Protein AF-A0A840MJY0-F1 (afdb_monomer_lite)

Structure (mmCIF, N/CA/C/O backbone):
data_AF-A0A840MJY0-F1
#
_entry.id   AF-A0A840MJY0-F1
#
loop_
_atom_site.group_PDB
_atom_site.id
_atom_site.type_symbol
_atom_site.label_atom_id
_atom_site.label_alt_id
_atom_site.label_comp_id
_atom_site.label_asym_id
_atom_site.label_entity_id
_atom_site.label_seq_id
_atom_site.pdbx_PDB_ins_code
_atom_site.Cartn_x
_atom_site.Cartn_y
_atom_site.Cartn_z
_atom_site.occupancy
_atom_site.B_iso_or_equiv
_atom_site.auth_seq_id
_atom_site.auth_comp_id
_atom_site.auth_asym_id
_atom_site.auth_atom_id
_atom_site.pdbx_PDB_model_num
ATOM 1 N N . MET A 1 1 ? -8.135 -17.058 -10.902 1.00 48.75 1 MET A N 1
ATOM 2 C CA . MET A 1 1 ? -7.755 -17.327 -9.499 1.00 48.75 1 MET A CA 1
ATOM 3 C C . MET A 1 1 ? -8.679 -16.486 -8.635 1.00 48.75 1 MET A C 1
ATOM 5 O O . MET A 1 1 ? -8.784 -15.297 -8.905 1.00 48.75 1 MET A O 1
ATOM 9 N N . SER A 1 2 ? -9.444 -17.096 -7.725 1.00 54.38 2 SER A N 1
ATOM 10 C CA . SER A 1 2 ? -10.362 -16.340 -6.864 1.00 54.38 2 SER A CA 1
ATOM 11 C C . SER A 1 2 ? -9.533 -15.513 -5.887 1.00 54.38 2 SER A C 1
ATOM 13 O O . SER A 1 2 ? -8.779 -16.065 -5.093 1.00 54.38 2 SER A O 1
ATOM 15 N N . ILE A 1 3 ? -9.625 -14.197 -6.022 1.00 61.25 3 ILE A N 1
ATOM 16 C CA . ILE A 1 3 ? -8.794 -13.208 -5.327 1.00 61.25 3 ILE A CA 1
ATOM 1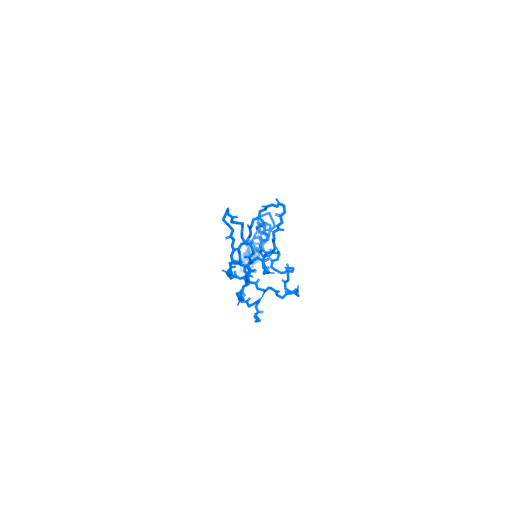7 C C . ILE A 1 3 ? -9.230 -13.014 -3.860 1.00 61.25 3 ILE A C 1
ATOM 19 O O . ILE A 1 3 ? -8.506 -12.451 -3.045 1.00 61.25 3 ILE A O 1
ATOM 23 N N . GLY A 1 4 ? -10.409 -13.528 -3.517 1.00 67.62 4 GLY A N 1
ATOM 24 C CA . GLY A 1 4 ? -10.999 -13.474 -2.191 1.00 67.62 4 GLY A CA 1
ATOM 25 C C . GLY A 1 4 ? -12.457 -13.918 -2.237 1.00 67.62 4 GLY A C 1
ATOM 26 O O . GLY A 1 4 ? -13.014 -14.155 -3.310 1.00 67.62 4 GLY A O 1
ATOM 27 N N . SER A 1 5 ? -13.089 -14.031 -1.072 1.00 77.38 5 SER A N 1
ATOM 28 C CA . SER A 1 5 ? -14.537 -14.252 -0.972 1.00 77.38 5 SER A CA 1
ATOM 29 C C . SER A 1 5 ? -15.175 -13.138 -0.152 1.00 77.38 5 SER A C 1
ATOM 31 O O . SER A 1 5 ? -14.586 -12.666 0.822 1.00 77.38 5 S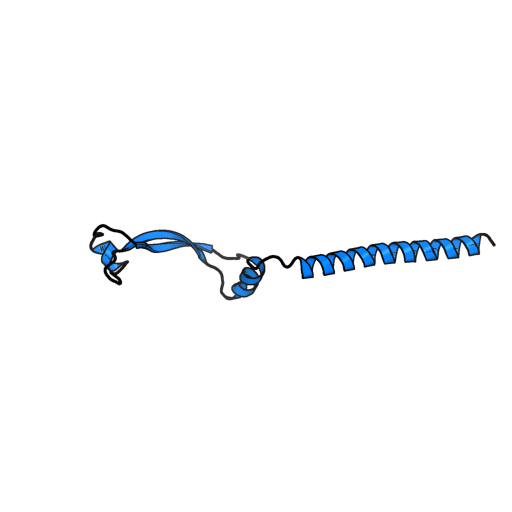ER A O 1
ATOM 33 N N . SER A 1 6 ? -16.369 -12.694 -0.549 1.00 80.75 6 SER A N 1
ATOM 34 C CA . SER A 1 6 ? -17.167 -11.805 0.291 1.00 80.75 6 SER A CA 1
ATOM 35 C C . SER A 1 6 ? -17.826 -12.640 1.380 1.00 80.75 6 SER A C 1
ATOM 37 O O . SER A 1 6 ? -18.592 -13.554 1.066 1.00 80.75 6 SER A O 1
ATOM 39 N N . GLN A 1 7 ? -17.559 -12.318 2.640 1.00 85.56 7 GLN A N 1
ATOM 40 C CA . GLN A 1 7 ? -18.217 -12.954 3.773 1.00 85.56 7 GLN A CA 1
ATOM 41 C C . GLN A 1 7 ? -18.963 -11.922 4.607 1.00 85.56 7 GLN A C 1
ATOM 43 O O . 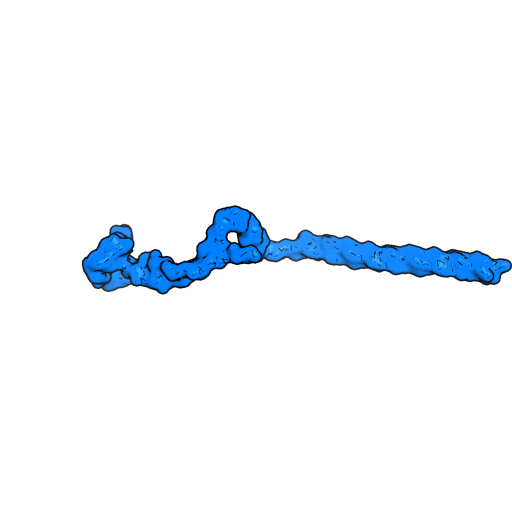GLN A 1 7 ? -18.612 -10.741 4.662 1.00 85.56 7 GLN A O 1
ATOM 48 N N . GLN A 1 8 ? -20.040 -12.379 5.233 1.00 88.06 8 GLN A N 1
ATOM 49 C CA . GLN A 1 8 ? -20.805 -11.574 6.166 1.00 88.06 8 GLN A CA 1
ATOM 50 C C . GLN A 1 8 ? -20.150 -11.715 7.537 1.00 88.06 8 GLN A C 1
ATOM 52 O O . GLN A 1 8 ? -20.092 -12.809 8.094 1.00 88.06 8 GLN A O 1
ATOM 57 N N . VAL A 1 9 ? -19.622 -10.613 8.057 1.00 90.19 9 VAL A N 1
ATOM 58 C CA . VAL A 1 9 ? -18.915 -10.576 9.337 1.00 90.19 9 VAL A CA 1
ATOM 59 C C . VAL A 1 9 ? -19.706 -9.692 10.288 1.00 90.19 9 VAL A C 1
ATOM 61 O O . VAL A 1 9 ? -20.271 -8.676 9.883 1.00 90.19 9 VAL A O 1
ATOM 64 N N . LEU A 1 10 ? -19.788 -10.076 11.559 1.00 90.81 10 LEU A N 1
ATOM 65 C CA . LEU A 1 10 ? -20.411 -9.234 12.573 1.00 90.81 10 LEU A CA 1
ATOM 66 C C . LEU A 1 10 ? -19.362 -8.287 13.151 1.00 90.81 10 LEU A C 1
ATOM 68 O O . LEU A 1 10 ? -18.311 -8.723 13.615 1.00 90.81 10 LEU A O 1
ATOM 72 N N . VAL A 1 11 ? -19.669 -6.993 13.134 1.00 91.62 11 VAL A N 1
ATOM 73 C CA . VAL A 1 11 ? -18.807 -5.936 13.666 1.00 91.62 11 VAL A CA 1
ATOM 74 C C . VAL A 1 11 ? -19.533 -5.243 14.812 1.00 91.62 11 VAL A C 1
ATOM 76 O O . VAL A 1 11 ? -20.736 -4.989 14.736 1.00 91.62 11 VAL A O 1
ATOM 79 N N . CYS A 1 12 ? -18.816 -4.944 15.891 1.00 92.56 12 CYS A N 1
ATOM 80 C CA . CYS A 1 12 ? -19.373 -4.249 17.046 1.00 92.56 12 CYS A CA 1
ATOM 81 C C . CYS A 1 12 ? -19.359 -2.735 16.805 1.00 92.56 12 CYS A C 1
ATOM 83 O O . CYS A 1 12 ? -18.293 -2.134 16.694 1.00 92.56 12 CYS A O 1
ATOM 85 N N . VAL A 1 13 ? -20.539 -2.115 16.742 1.00 91.50 13 VAL A N 1
ATOM 86 C CA . VAL A 1 13 ? -20.691 -0.663 16.538 1.00 91.50 13 VAL A CA 1
ATOM 87 C C . VAL A 1 13 ? -21.186 0.022 17.814 1.00 91.50 13 VAL A C 1
ATOM 89 O O . VAL A 1 13 ? -22.019 -0.562 18.516 1.00 91.50 13 VAL A O 1
ATOM 92 N N . PRO A 1 14 ? -20.695 1.232 18.142 1.00 91.06 14 PRO A N 1
ATOM 93 C CA . PRO A 1 14 ? -21.055 1.917 19.379 1.00 91.06 14 PRO A CA 1
ATOM 94 C C . PRO A 1 14 ? -22.526 2.340 19.371 1.00 91.06 14 PRO A C 1
ATOM 96 O O . PRO A 1 14 ? -23.057 2.797 18.357 1.00 91.06 14 PRO A O 1
ATOM 99 N N . VAL A 1 15 ? -23.189 2.196 20.517 1.00 89.69 15 VAL A N 1
ATOM 100 C CA . VAL A 1 15 ? -24.585 2.588 20.730 1.00 89.69 15 VAL A CA 1
ATOM 101 C C . VAL A 1 15 ? -24.759 3.296 22.066 1.00 89.69 15 VAL A C 1
ATOM 103 O O . VAL A 1 15 ? -24.133 2.957 23.066 1.00 89.69 15 VAL A O 1
ATOM 106 N N . SER A 1 16 ? -25.643 4.291 22.081 1.00 86.19 16 SER A N 1
ATOM 107 C CA . SER A 1 16 ? -25.938 5.094 23.273 1.00 86.19 16 SER A CA 1
ATOM 108 C C . SER A 1 16 ? -26.963 4.437 24.203 1.00 86.19 16 SER A C 1
ATOM 110 O O . SER A 1 16 ? -27.083 4.830 25.360 1.00 86.19 16 SER A O 1
ATOM 112 N N . THR A 1 17 ? -27.715 3.452 23.709 1.00 84.25 17 THR A N 1
ATOM 113 C CA . THR A 1 17 ? -28.747 2.732 24.462 1.00 84.25 17 THR A CA 1
ATOM 114 C C . THR A 1 17 ? -28.251 1.358 24.889 1.00 84.25 17 THR A C 1
ATOM 116 O O . THR A 1 17 ? -27.415 0.757 24.218 1.00 84.25 17 THR A O 1
ATOM 119 N N . THR A 1 18 ? -28.773 0.849 26.005 1.00 83.38 18 THR A N 1
ATOM 120 C CA . THR A 1 18 ? -28.481 -0.497 26.506 1.00 83.38 18 THR A CA 1
ATOM 121 C C . THR A 1 18 ? -28.991 -1.561 25.522 1.00 83.38 18 THR A C 1
ATOM 123 O O . THR A 1 18 ? -30.203 -1.680 25.330 1.00 83.38 18 THR A O 1
ATOM 126 N N . PRO A 1 19 ? -28.101 -2.350 24.890 1.00 84.38 19 PRO A N 1
ATOM 127 C CA . PRO A 1 19 ? -28.498 -3.419 23.985 1.00 84.38 19 PRO A CA 1
ATOM 128 C C . PRO A 1 19 ? -28.964 -4.648 24.776 1.00 84.38 19 PRO A C 1
ATOM 130 O O . PRO A 1 19 ? -28.727 -4.753 25.983 1.00 84.38 19 PRO A O 1
ATOM 133 N N . SER A 1 20 ? -29.634 -5.583 24.099 1.00 85.00 20 SER A N 1
ATOM 134 C CA . SER A 1 20 ? -30.150 -6.813 24.721 1.00 85.00 20 SER A CA 1
ATOM 135 C C . SER A 1 20 ? -29.030 -7.681 25.317 1.00 85.00 20 SER A C 1
ATOM 137 O O . SER A 1 20 ? -27.886 -7.623 24.867 1.00 85.00 20 SER A O 1
ATOM 139 N N . GLY A 1 21 ? -29.346 -8.522 26.311 1.00 82.50 21 GLY A N 1
ATOM 140 C CA . GLY A 1 21 ? -28.344 -9.357 26.999 1.00 82.50 21 GLY A CA 1
ATOM 141 C C . GLY A 1 21 ? -27.529 -10.257 26.057 1.00 82.50 21 GLY A C 1
ATOM 142 O O . GLY A 1 21 ? -26.324 -10.404 26.233 1.00 82.50 21 GLY A O 1
ATOM 143 N N . VAL A 1 22 ? -28.156 -10.761 24.988 1.00 85.00 22 VAL A N 1
ATOM 144 C CA . VAL A 1 22 ? -27.485 -11.551 23.939 1.00 85.00 22 VAL A CA 1
ATOM 145 C C . VAL A 1 22 ? -26.502 -10.696 23.128 1.00 85.00 22 VAL A C 1
ATOM 147 O O . VAL A 1 22 ? -25.393 -11.128 22.830 1.00 85.00 22 VAL A O 1
ATOM 150 N N . GLN A 1 23 ? -26.872 -9.454 22.802 1.00 83.88 23 GLN A N 1
ATOM 151 C CA . GLN A 1 23 ? -25.996 -8.528 22.077 1.00 83.88 23 GLN A CA 1
ATOM 152 C C . GLN A 1 23 ? -24.789 -8.108 22.923 1.00 83.88 23 GLN A C 1
ATOM 154 O O . GLN A 1 23 ? -23.700 -7.968 22.373 1.00 83.88 23 GLN A O 1
ATOM 159 N N . GLN A 1 24 ? -24.960 -7.974 24.243 1.00 84.75 24 GLN A N 1
ATOM 160 C CA . GLN A 1 24 ? -23.864 -7.687 25.177 1.00 84.75 24 GLN A CA 1
ATOM 161 C C . GLN A 1 24 ? -22.900 -8.869 25.359 1.00 84.75 24 GLN A C 1
ATOM 163 O O . GLN A 1 24 ? -21.729 -8.656 25.660 1.00 84.75 24 GLN A O 1
ATOM 168 N N . GLN A 1 25 ? -23.366 -10.107 25.163 1.00 85.00 25 GLN A N 1
ATOM 169 C CA . GLN A 1 25 ? -22.509 -11.298 25.160 1.00 85.00 25 GLN A CA 1
ATOM 170 C C . GLN A 1 25 ? -21.635 -11.385 23.902 1.00 85.00 25 GLN A C 1
ATOM 172 O O . GLN A 1 25 ? -20.489 -11.815 23.987 1.00 85.00 25 GLN A O 1
ATOM 177 N N . ILE A 1 26 ? -22.167 -10.971 22.747 1.00 88.69 26 ILE A N 1
ATOM 178 C CA . ILE A 1 26 ? -21.430 -10.943 21.472 1.00 88.69 26 ILE A CA 1
ATOM 179 C C . ILE A 1 26 ? -20.460 -9.753 21.434 1.00 88.69 26 ILE A C 1
ATOM 181 O O . ILE A 1 26 ? -19.305 -9.906 21.046 1.00 88.69 26 ILE A O 1
ATOM 185 N N . CYS A 1 27 ? -20.930 -8.570 21.838 1.00 89.31 27 CYS A N 1
ATOM 186 C CA . CYS A 1 27 ? -20.158 -7.334 21.873 1.00 89.31 27 CYS A CA 1
ATOM 187 C C . CYS A 1 27 ? -20.088 -6.807 23.317 1.00 89.31 27 CYS A C 1
ATOM 189 O O . CYS A 1 27 ? -21.033 -6.153 23.774 1.00 89.31 27 CYS A O 1
ATOM 191 N N . PRO A 1 28 ? -18.992 -7.074 24.051 1.00 88.69 28 PRO A N 1
ATOM 192 C CA . PRO A 1 28 ? -18.873 -6.672 25.445 1.00 88.69 28 PRO A CA 1
ATOM 193 C C . PRO A 1 28 ? -18.769 -5.152 25.597 1.00 88.69 28 PRO A C 1
ATOM 195 O O . PRO A 1 28 ? -18.361 -4.421 24.692 1.00 88.69 28 PRO A O 1
ATOM 198 N N . ARG A 1 29 ? -19.116 -4.664 26.789 1.00 86.56 29 ARG A N 1
ATOM 199 C CA . ARG A 1 29 ? -18.968 -3.252 27.153 1.00 86.56 29 ARG A CA 1
ATOM 200 C C . ARG A 1 29 ? -17.486 -2.924 27.349 1.00 86.56 29 ARG A C 1
ATOM 202 O O . ARG A 1 29 ? -16.831 -3.524 28.196 1.00 86.56 29 ARG A O 1
ATOM 209 N N . ILE A 1 30 ? -16.980 -1.929 26.624 1.00 85.62 30 ILE A N 1
ATOM 210 C CA . ILE A 1 30 ? -15.582 -1.475 26.712 1.00 85.62 30 ILE A CA 1
ATOM 211 C C . ILE A 1 30 ? -15.574 0.023 27.013 1.00 85.62 30 ILE A C 1
ATOM 213 O O . ILE A 1 30 ? -16.271 0.793 26.354 1.00 85.62 30 ILE A O 1
ATOM 217 N N . GLY A 1 31 ? -14.816 0.446 28.030 1.00 83.56 31 GLY A N 1
ATOM 218 C CA . GLY A 1 31 ? -14.640 1.872 28.350 1.00 83.56 31 GLY A CA 1
ATOM 219 C C . GLY A 1 31 ? -15.938 2.614 28.693 1.00 83.56 31 GLY A C 1
ATOM 220 O O . GLY A 1 31 ? -16.041 3.818 28.500 1.00 83.56 31 GLY A O 1
ATOM 221 N N . GLY A 1 32 ? -16.961 1.894 29.154 1.00 83.94 32 GLY A N 1
ATOM 222 C CA . GLY A 1 32 ? -18.253 2.469 29.505 1.00 83.94 32 GLY A CA 1
ATOM 223 C C . GLY A 1 32 ? -19.265 2.585 28.356 1.00 83.94 32 GLY A C 1
ATOM 224 O O . GLY A 1 32 ? -20.439 2.839 28.632 1.00 83.94 32 GLY A O 1
ATOM 225 N N . GLN A 1 33 ? -18.841 2.340 27.113 1.00 87.94 33 GLN A N 1
ATOM 226 C CA . GLN A 1 33 ? -19.666 2.396 25.905 1.00 87.94 33 GLN A CA 1
ATOM 227 C C . GLN A 1 33 ? -20.326 1.045 25.618 1.00 87.94 33 GLN A C 1
ATOM 229 O O . GLN A 1 33 ? -19.707 -0.009 25.797 1.00 87.94 33 GLN A O 1
ATOM 234 N N . TYR A 1 34 ? -21.584 1.078 25.176 1.00 89.75 34 TYR A N 1
ATOM 235 C CA . TYR A 1 34 ? -22.286 -0.110 24.706 1.00 89.75 34 TYR A CA 1
ATOM 236 C C . TYR A 1 34 ? -22.030 -0.323 23.220 1.00 89.75 34 TYR A C 1
ATOM 238 O O . TYR A 1 34 ? -21.867 0.634 22.465 1.00 89.75 34 TYR A O 1
ATOM 246 N N . TYR A 1 35 ? -22.041 -1.583 22.799 1.00 91.31 35 TYR A N 1
ATOM 247 C CA . TYR A 1 35 ? -21.878 -1.959 21.405 1.00 91.31 35 TYR A CA 1
ATOM 248 C C . TYR A 1 35 ? -22.994 -2.915 21.002 1.00 91.31 35 TYR A C 1
ATOM 250 O O . TYR A 1 35 ? -23.400 -3.767 21.793 1.00 91.31 35 TYR A O 1
ATOM 258 N N . LYS A 1 36 ? -23.488 -2.784 19.770 1.00 91.06 36 LYS A N 1
ATOM 259 C CA . LYS A 1 36 ? -24.384 -3.776 19.169 1.00 91.06 36 LYS A CA 1
ATOM 260 C C . LYS A 1 36 ? -23.664 -4.501 18.032 1.00 91.06 36 LYS A C 1
ATOM 262 O O . LYS A 1 36 ? -22.901 -3.862 17.303 1.00 91.06 36 LYS A O 1
ATOM 267 N N . PRO A 1 37 ? -23.920 -5.802 17.841 1.00 90.81 37 PRO A N 1
ATOM 268 C CA . PRO A 1 37 ? -23.452 -6.500 16.660 1.00 90.81 37 PRO A CA 1
ATOM 269 C C . PRO A 1 37 ? -24.217 -5.993 15.433 1.00 90.81 37 PRO A C 1
ATOM 271 O O . PRO A 1 37 ? -25.450 -5.958 15.423 1.00 90.81 37 PRO A O 1
ATOM 274 N N . GLN A 1 38 ? -23.484 -5.602 14.398 1.00 89.38 38 GLN A N 1
ATOM 275 C CA . GLN A 1 38 ? -24.028 -5.218 13.103 1.00 89.38 38 GLN A CA 1
ATOM 276 C C . GLN A 1 38 ? -23.399 -6.096 12.013 1.00 89.38 38 GLN A C 1
ATOM 278 O O . GLN A 1 38 ? -22.172 -6.187 11.946 1.00 89.38 38 GLN A O 1
ATOM 283 N N . PRO A 1 39 ? -24.207 -6.763 11.169 1.00 88.94 39 PRO A N 1
ATOM 284 C CA . PRO A 1 39 ? -23.681 -7.507 10.036 1.00 88.94 39 PRO A CA 1
ATOM 285 C C . PRO A 1 39 ? -23.132 -6.532 8.990 1.00 88.94 39 PRO A C 1
ATOM 287 O O . PRO A 1 39 ? -23.844 -5.643 8.523 1.00 88.94 39 PRO A O 1
ATOM 290 N N . THR A 1 40 ? -21.877 -6.735 8.607 1.00 88.75 40 THR A N 1
ATOM 291 C CA . THR A 1 40 ? -21.173 -5.967 7.580 1.00 88.75 40 THR A CA 1
ATOM 292 C C . THR A 1 40 ? -20.542 -6.936 6.590 1.00 88.75 40 THR A C 1
ATOM 294 O O . THR A 1 40 ? -20.048 -8.001 6.959 1.00 88.75 40 THR A O 1
ATOM 297 N N . GLN A 1 41 ? -20.571 -6.587 5.309 1.00 87.88 41 GLN A N 1
ATOM 298 C CA . GLN A 1 41 ? -19.895 -7.371 4.286 1.00 87.88 41 GLN A CA 1
ATOM 299 C C . GLN A 1 41 ? -18.406 -7.020 4.289 1.00 87.88 41 GLN A C 1
ATOM 301 O O . GLN A 1 41 ? -18.046 -5.856 4.127 1.00 87.88 41 GLN A O 1
ATOM 306 N N . ALA A 1 42 ? -17.552 -8.022 4.481 1.00 84.06 42 ALA A N 1
ATOM 307 C CA . ALA A 1 42 ? -16.108 -7.869 4.405 1.00 84.06 42 ALA A CA 1
ATOM 308 C C . ALA A 1 42 ? -15.544 -8.751 3.290 1.00 84.06 42 ALA A C 1
ATOM 310 O O . ALA A 1 42 ? -16.049 -9.843 3.010 1.00 84.06 42 ALA A O 1
ATOM 311 N N . TYR A 1 43 ? -14.482 -8.268 2.657 1.00 83.38 43 TYR A N 1
ATOM 312 C CA . TYR A 1 43 ? -13.702 -9.057 1.716 1.00 83.38 43 TYR A CA 1
ATOM 313 C C . TYR A 1 43 ? -12.623 -9.794 2.497 1.00 83.38 43 TYR A C 1
ATOM 315 O O . TYR A 1 43 ? -11.824 -9.171 3.192 1.00 83.38 43 TYR A O 1
ATOM 323 N N . LEU A 1 44 ? -12.611 -11.121 2.396 1.00 80.06 44 LEU A N 1
ATOM 324 C CA . LEU A 1 44 ? -11.515 -11.924 2.916 1.00 80.06 44 LEU A CA 1
ATOM 325 C C . LEU A 1 44 ? -10.487 -12.115 1.815 1.00 80.06 44 LEU A C 1
ATOM 327 O O . LEU A 1 44 ? -10.775 -12.745 0.793 1.00 80.06 44 LEU A O 1
ATOM 331 N N . LEU A 1 45 ? -9.305 -11.558 2.045 1.00 78.88 45 LEU A N 1
ATOM 332 C CA . LEU A 1 45 ? -8.153 -11.712 1.175 1.00 78.88 45 LEU A CA 1
ATOM 333 C C . LEU A 1 45 ? -7.352 -12.939 1.615 1.00 78.88 45 LEU A C 1
ATOM 335 O O . LEU A 1 45 ? -7.205 -13.198 2.810 1.00 78.88 45 LEU A O 1
ATOM 339 N N . ASN A 1 46 ? -6.819 -13.687 0.649 1.00 78.75 46 ASN A N 1
ATOM 340 C CA . ASN A 1 46 ? -5.840 -14.726 0.953 1.00 78.75 46 ASN A CA 1
ATOM 341 C C . ASN A 1 46 ? -4.520 -14.042 1.386 1.00 78.75 46 ASN A C 1
ATOM 343 O O . ASN A 1 46 ? -4.065 -13.160 0.645 1.00 78.75 46 ASN A O 1
ATOM 347 N N . PRO A 1 47 ? -3.891 -14.414 2.522 1.00 73.25 47 PRO A N 1
ATOM 348 C CA . PRO A 1 47 ? -2.588 -13.878 2.931 1.00 73.25 47 PRO A CA 1
ATOM 349 C C . PRO A 1 47 ? -1.526 -13.928 1.823 1.00 73.25 47 PRO A C 1
ATOM 351 O O . PRO A 1 47 ? -0.777 -12.969 1.665 1.00 73.25 47 PRO A O 1
ATOM 354 N N . ASP A 1 48 ? -1.528 -14.965 0.979 1.00 77.38 48 ASP A N 1
ATOM 355 C CA . ASP A 1 48 ? -0.568 -15.099 -0.133 1.00 77.38 48 ASP A CA 1
ATOM 356 C C . ASP A 1 48 ? -0.684 -13.972 -1.173 1.00 77.38 48 ASP A C 1
ATOM 358 O O . ASP A 1 48 ? 0.256 -13.677 -1.906 1.00 77.38 48 ASP A O 1
ATOM 362 N N . SER A 1 49 ? -1.853 -13.332 -1.246 1.00 70.12 49 SER A N 1
ATOM 363 C CA . SER A 1 49 ? -2.141 -12.256 -2.193 1.00 70.12 49 SER A CA 1
ATOM 364 C C . SER A 1 49 ? -1.990 -10.854 -1.598 1.00 70.12 49 SER A C 1
ATOM 366 O O . SER A 1 49 ? -2.062 -9.884 -2.351 1.00 70.12 49 SER A O 1
ATOM 368 N N . GLN A 1 50 ? -1.744 -10.719 -0.284 1.00 70.06 50 GLN A N 1
ATOM 369 C CA . GLN A 1 50 ? -1.697 -9.415 0.398 1.00 70.06 50 GLN A CA 1
ATOM 370 C C . GLN A 1 50 ? -0.740 -8.428 -0.269 1.00 70.06 50 GLN A C 1
ATOM 372 O O . GLN A 1 50 ? -1.143 -7.307 -0.552 1.00 70.06 50 GLN A O 1
ATOM 377 N N . GLN A 1 51 ? 0.481 -8.854 -0.609 1.00 73.44 51 GLN A N 1
ATOM 378 C CA . GLN A 1 51 ? 1.460 -7.971 -1.257 1.00 73.44 51 GLN A CA 1
ATOM 379 C C . GLN A 1 51 ? 0.955 -7.395 -2.585 1.00 73.44 51 GLN A C 1
ATOM 381 O O . GLN A 1 51 ? 1.235 -6.245 -2.912 1.00 73.44 51 GLN A O 1
ATOM 386 N N . GLN A 1 52 ? 0.197 -8.180 -3.350 1.00 73.62 52 GLN A N 1
ATOM 387 C CA . GLN A 1 52 ? -0.334 -7.757 -4.640 1.00 73.62 52 GLN A CA 1
ATOM 388 C C . GLN A 1 52 ? -1.504 -6.776 -4.472 1.00 73.62 52 GLN A C 1
ATOM 390 O O . GLN A 1 52 ? -1.649 -5.852 -5.270 1.00 73.62 52 GLN A O 1
ATOM 395 N N . PHE A 1 53 ? -2.300 -6.936 -3.411 1.00 73.19 53 PHE A N 1
ATOM 396 C CA . PHE A 1 53 ? -3.354 -5.991 -3.041 1.00 73.19 53 PHE A CA 1
ATOM 397 C C . PHE A 1 53 ? -2.810 -4.691 -2.471 1.00 73.19 53 PHE A C 1
ATOM 399 O O . PHE A 1 53 ? -3.259 -3.630 -2.887 1.00 73.19 53 PHE A O 1
ATOM 406 N N . ASP A 1 54 ? -1.823 -4.757 -1.583 1.00 75.88 54 ASP A N 1
ATOM 407 C CA . ASP A 1 54 ? -1.189 -3.567 -1.018 1.00 75.88 54 ASP A CA 1
ATOM 408 C C . ASP A 1 54 ? -0.490 -2.754 -2.116 1.00 75.88 54 ASP A C 1
ATOM 410 O O . ASP A 1 54 ? -0.600 -1.529 -2.149 1.00 75.88 54 ASP A O 1
ATOM 414 N N . ALA A 1 55 ? 0.137 -3.429 -3.086 1.00 72.56 55 ALA A N 1
ATOM 415 C CA . ALA A 1 55 ? 0.690 -2.779 -4.271 1.00 72.56 55 ALA A CA 1
ATOM 416 C C . ALA A 1 55 ? -0.389 -2.160 -5.182 1.00 72.56 55 ALA A C 1
ATOM 418 O O . ALA A 1 55 ? -0.156 -1.107 -5.767 1.00 72.56 55 ALA A O 1
ATOM 419 N N . ALA A 1 56 ? -1.567 -2.784 -5.304 1.00 72.56 56 ALA A N 1
ATOM 420 C CA . ALA A 1 56 ? -2.670 -2.277 -6.128 1.00 72.56 56 ALA A CA 1
ATOM 421 C C . ALA A 1 56 ? -3.478 -1.150 -5.458 1.00 72.56 56 ALA A C 1
ATOM 423 O O . ALA A 1 56 ? -4.031 -0.301 -6.153 1.00 72.56 56 ALA A O 1
ATOM 424 N N . MET A 1 57 ? -3.570 -1.147 -4.125 1.00 76.69 57 MET A N 1
ATOM 425 C CA . MET A 1 57 ? -4.233 -0.096 -3.343 1.00 76.69 57 MET A CA 1
ATOM 426 C C . MET A 1 57 ? -3.298 1.066 -2.992 1.00 76.69 57 MET A C 1
ATOM 428 O O . MET A 1 57 ? -3.762 2.104 -2.515 1.00 76.69 57 MET A O 1
ATOM 432 N N . GLY A 1 58 ? -1.993 0.903 -3.216 1.00 78.94 58 GLY A N 1
ATOM 433 C CA . GLY A 1 58 ? -1.020 1.974 -3.086 1.00 78.94 58 GLY A CA 1
ATOM 434 C C . GLY A 1 58 ? -1.308 3.141 -4.044 1.00 78.94 5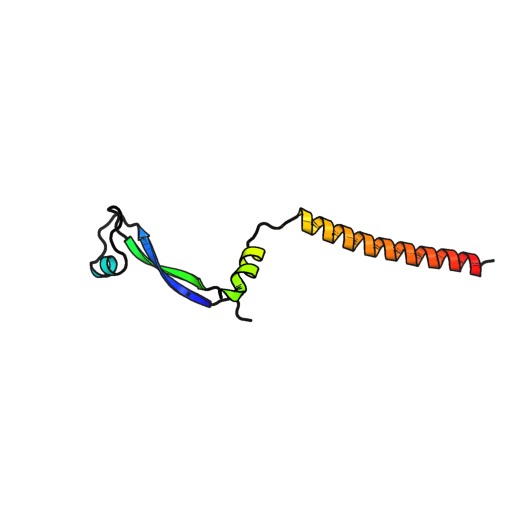8 GLY A C 1
ATOM 435 O O . GLY A 1 58 ? -1.930 2.959 -5.095 1.00 78.94 58 GLY A O 1
ATOM 436 N N . PRO A 1 59 ? -0.870 4.365 -3.704 1.00 80.19 59 PRO A N 1
ATOM 437 C CA . PRO A 1 59 ? -0.979 5.501 -4.609 1.00 80.19 59 PRO A CA 1
ATOM 438 C C . PRO A 1 59 ? -0.221 5.215 -5.910 1.00 80.19 59 PRO A C 1
ATOM 440 O O . PRO A 1 59 ? 0.912 4.737 -5.889 1.00 80.19 59 PRO A O 1
ATOM 443 N N . PHE A 1 60 ? -0.847 5.521 -7.048 1.00 80.69 60 PHE A N 1
ATOM 444 C CA . PHE A 1 60 ? -0.234 5.302 -8.355 1.00 80.69 60 PHE A CA 1
ATOM 445 C C . PHE A 1 60 ? 1.026 6.169 -8.515 1.00 80.69 60 PHE A C 1
ATOM 447 O O . PHE A 1 60 ? 0.959 7.397 -8.419 1.00 80.69 60 PHE A O 1
ATOM 454 N N . ASP A 1 61 ? 2.171 5.535 -8.775 1.00 84.69 61 ASP A N 1
ATOM 455 C CA . ASP A 1 61 ? 3.447 6.227 -8.970 1.00 84.69 61 ASP A CA 1
ATOM 456 C C . ASP A 1 61 ? 3.548 6.791 -10.395 1.00 84.69 61 ASP A C 1
ATOM 458 O O . ASP A 1 61 ? 4.0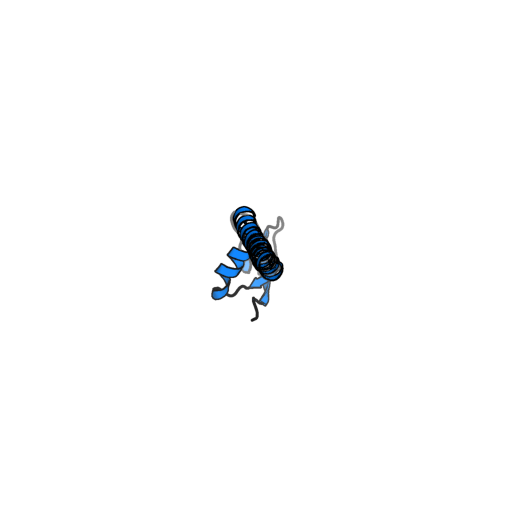09 6.141 -11.339 1.00 84.69 61 ASP A O 1
ATOM 462 N N . TYR A 1 62 ? 3.112 8.042 -10.550 1.00 86.62 62 TYR A N 1
ATOM 463 C CA . TYR A 1 62 ? 3.218 8.784 -11.807 1.00 86.62 62 TYR A CA 1
ATOM 464 C C . TYR A 1 62 ? 4.671 9.008 -12.253 1.00 86.62 62 TYR A C 1
ATOM 466 O O . TYR A 1 62 ? 4.930 9.116 -13.455 1.00 86.62 62 TYR A O 1
ATOM 474 N N . GLY A 1 63 ? 5.625 9.063 -11.319 1.00 91.62 63 GLY A N 1
ATOM 475 C CA . GLY A 1 63 ? 7.044 9.220 -11.630 1.00 91.62 63 GLY A CA 1
ATOM 476 C C . GLY A 1 63 ? 7.580 7.986 -12.348 1.00 91.62 63 GLY A C 1
ATOM 477 O O . GLY A 1 63 ? 8.099 8.085 -13.460 1.00 91.62 63 GLY A O 1
ATOM 478 N N . TYR A 1 64 ? 7.360 6.810 -11.767 1.00 88.12 64 TYR A N 1
ATOM 479 C CA . TYR A 1 64 ? 7.738 5.542 -12.386 1.00 88.12 64 TYR A CA 1
ATOM 480 C C . TYR A 1 64 ? 6.978 5.280 -13.696 1.00 88.12 64 TYR A C 1
ATOM 482 O O . TYR A 1 64 ? 7.583 4.930 -14.713 1.00 88.12 64 TYR A O 1
ATOM 490 N N . ALA A 1 65 ? 5.661 5.517 -13.710 1.00 89.94 65 ALA A N 1
ATOM 491 C CA . ALA A 1 65 ? 4.836 5.308 -14.897 1.00 89.94 65 ALA A CA 1
ATOM 492 C C . ALA A 1 65 ? 5.263 6.201 -16.074 1.00 89.94 65 ALA A C 1
ATOM 494 O O . ALA A 1 65 ? 5.365 5.720 -17.204 1.00 89.94 65 ALA A O 1
ATOM 495 N N . SER A 1 66 ? 5.558 7.482 -15.824 1.00 91.62 66 SER A N 1
ATOM 496 C CA . SER A 1 66 ? 6.007 8.408 -16.872 1.00 91.62 66 SER A CA 1
ATOM 497 C C . SER A 1 66 ? 7.371 8.027 -17.450 1.00 91.62 66 SER A C 1
ATOM 499 O O . SER A 1 66 ? 7.557 8.120 -18.663 1.00 91.62 66 SER A O 1
ATOM 501 N N . ALA A 1 67 ? 8.294 7.527 -16.624 1.00 94.06 67 ALA A N 1
ATOM 502 C CA . ALA A 1 67 ? 9.600 7.061 -17.080 1.00 94.06 67 ALA A CA 1
ATOM 503 C C . ALA A 1 67 ? 9.478 5.856 -18.025 1.00 94.06 67 ALA A C 1
ATOM 505 O O . ALA A 1 67 ? 10.078 5.855 -19.103 1.00 94.06 67 ALA A O 1
ATOM 506 N N . ILE A 1 68 ? 8.655 4.861 -17.667 1.00 95.56 68 ILE A N 1
ATOM 507 C CA . ILE A 1 68 ? 8.381 3.709 -18.541 1.00 95.56 68 ILE A CA 1
ATOM 508 C C . ILE A 1 68 ? 7.755 4.168 -19.854 1.00 95.56 68 ILE A C 1
ATOM 510 O O . ILE A 1 68 ? 8.167 3.723 -20.927 1.00 95.56 68 ILE A O 1
ATOM 514 N N . TRP A 1 69 ? 6.769 5.060 -19.777 1.00 95.69 69 TRP A N 1
ATOM 515 C CA . TRP A 1 69 ? 6.054 5.532 -20.954 1.00 95.69 69 TRP A CA 1
ATOM 516 C C . TRP A 1 69 ? 6.981 6.293 -21.909 1.00 95.69 69 TRP A C 1
ATOM 518 O O . TRP A 1 69 ? 6.990 6.031 -23.112 1.00 95.69 69 TRP A O 1
ATOM 528 N N . ALA A 1 70 ? 7.822 7.178 -21.370 1.00 95.69 70 ALA A N 1
ATOM 529 C CA . ALA A 1 70 ? 8.810 7.922 -22.142 1.00 95.69 70 ALA A CA 1
ATOM 530 C C . ALA A 1 70 ? 9.846 6.998 -22.800 1.00 95.69 70 ALA A C 1
ATOM 532 O O . ALA A 1 70 ? 10.160 7.171 -23.980 1.00 95.69 70 ALA A O 1
ATOM 533 N N . LEU A 1 71 ? 10.341 5.989 -22.075 1.00 96.19 71 LEU A N 1
ATOM 534 C CA . LEU A 1 71 ? 11.283 5.008 -22.615 1.00 96.19 71 LEU A CA 1
ATOM 535 C C . LEU A 1 71 ? 10.643 4.237 -23.777 1.00 96.19 71 LEU A C 1
ATOM 537 O O . LEU A 1 71 ? 11.200 4.217 -24.876 1.00 96.19 71 LEU A O 1
ATOM 541 N N . ALA A 1 72 ? 9.447 3.682 -23.573 1.00 95.62 72 ALA A N 1
ATOM 542 C CA . ALA A 1 72 ? 8.721 2.954 -24.610 1.00 95.62 72 ALA A CA 1
ATOM 543 C C . ALA A 1 72 ? 8.495 3.816 -25.863 1.00 95.62 72 ALA A C 1
ATOM 545 O O . ALA A 1 72 ? 8.779 3.378 -26.980 1.00 95.62 72 ALA A O 1
ATOM 546 N N . PHE A 1 73 ? 8.058 5.065 -25.679 1.00 96.44 73 PHE A N 1
ATOM 547 C CA . PHE A 1 73 ? 7.864 6.008 -26.776 1.00 96.44 73 PHE A CA 1
ATOM 548 C C . PHE A 1 73 ? 9.174 6.300 -27.524 1.00 96.44 73 PHE A C 1
ATOM 550 O O . PHE A 1 73 ? 9.225 6.196 -28.751 1.00 96.44 73 PHE A O 1
ATOM 557 N N . SER A 1 74 ? 10.255 6.603 -26.798 1.00 96.62 74 SER A N 1
ATOM 558 C CA . SER A 1 74 ? 11.562 6.895 -27.401 1.00 96.62 74 SER A CA 1
ATOM 559 C C . SER A 1 74 ? 12.128 5.722 -28.201 1.00 96.62 74 SER A C 1
ATOM 561 O O . SER A 1 74 ? 12.702 5.942 -29.265 1.00 96.62 74 SER A O 1
ATOM 563 N N . MET A 1 75 ? 11.915 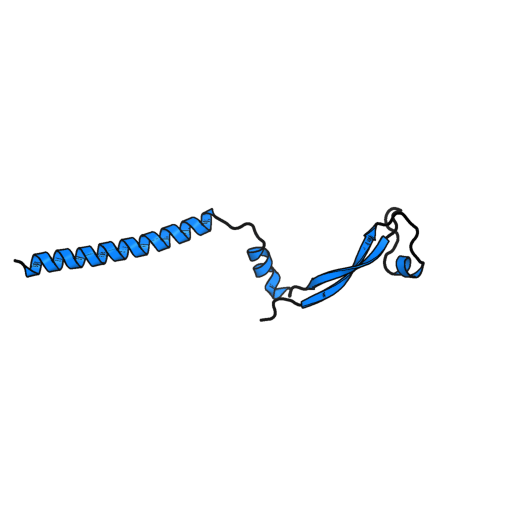4.481 -27.754 1.00 96.69 75 MET A N 1
ATOM 564 C CA . MET A 1 75 ? 12.351 3.292 -28.486 1.00 96.69 75 MET A CA 1
ATOM 565 C C . MET A 1 75 ? 11.638 3.152 -29.828 1.00 96.69 75 MET A C 1
ATOM 567 O O . MET A 1 75 ? 12.291 2.916 -30.844 1.00 96.69 75 MET A O 1
ATOM 571 N N . ILE A 1 76 ? 10.318 3.350 -29.856 1.00 95.62 76 ILE A N 1
ATOM 572 C CA . ILE A 1 76 ? 9.529 3.281 -31.094 1.00 95.62 76 ILE A CA 1
ATOM 573 C C . ILE A 1 76 ? 9.993 4.359 -32.078 1.00 95.62 76 ILE A C 1
ATOM 575 O O . ILE A 1 76 ? 10.252 4.069 -33.247 1.00 95.62 76 ILE A O 1
ATOM 579 N N . VAL A 1 77 ? 10.141 5.596 -31.600 1.00 95.75 77 VAL A N 1
ATOM 580 C CA . VAL A 1 77 ? 10.597 6.721 -32.424 1.00 95.75 77 VAL A CA 1
ATOM 581 C C . VAL A 1 77 ? 12.032 6.500 -32.916 1.00 95.75 77 VAL A C 1
ATOM 583 O O . VAL A 1 77 ? 12.319 6.715 -34.092 1.00 95.75 77 VAL A O 1
ATOM 586 N N . GLY A 1 78 ? 12.925 6.013 -32.054 1.00 94.62 78 GLY A N 1
ATOM 587 C CA . GLY A 1 78 ? 14.307 5.693 -32.405 1.00 94.62 78 GLY A CA 1
ATOM 588 C C . GLY A 1 78 ? 14.397 4.618 -33.487 1.00 94.62 78 GLY A C 1
ATOM 589 O O . GLY A 1 78 ? 15.088 4.811 -34.487 1.00 94.62 78 GLY A O 1
ATOM 590 N N . LEU A 1 79 ? 13.639 3.527 -33.342 1.00 95.25 79 LEU A N 1
ATOM 591 C CA . LEU A 1 79 ? 13.525 2.473 -34.356 1.00 95.25 79 LEU A CA 1
ATOM 592 C C . LEU A 1 79 ? 12.973 3.009 -35.681 1.00 95.25 79 LEU A C 1
ATOM 594 O O . LEU A 1 79 ? 13.493 2.664 -36.745 1.00 95.25 79 LEU A O 1
ATOM 598 N N . TYR A 1 80 ? 11.962 3.881 -35.631 1.00 93.69 80 TYR A N 1
ATOM 599 C CA . TYR A 1 80 ? 11.417 4.521 -36.825 1.00 93.69 80 TYR A CA 1
ATOM 600 C C . TYR A 1 80 ? 12.500 5.313 -37.563 1.00 93.69 80 TYR A C 1
ATOM 602 O O . TYR A 1 80 ? 12.776 5.020 -38.724 1.00 93.69 80 TYR A O 1
ATOM 610 N N . PHE A 1 81 ? 13.181 6.243 -36.892 1.00 93.00 81 PHE A N 1
ATOM 611 C CA . PHE A 1 81 ? 14.231 7.043 -37.528 1.00 93.00 81 PHE A CA 1
ATOM 612 C C . PHE A 1 81 ? 15.421 6.204 -37.995 1.00 93.00 81 PHE A C 1
ATOM 614 O O . PHE A 1 81 ? 15.966 6.474 -39.062 1.00 93.00 81 PHE A O 1
ATOM 621 N N . PHE A 1 82 ? 15.796 5.164 -37.252 1.00 91.88 82 PHE A N 1
ATOM 622 C CA . PHE A 1 82 ? 16.866 4.254 -37.649 1.00 91.88 82 PHE A CA 1
ATOM 623 C C . PHE A 1 82 ? 16.515 3.499 -38.939 1.00 91.88 82 PHE A C 1
ATOM 625 O O . PHE A 1 82 ? 17.299 3.492 -39.889 1.00 91.88 82 PHE A O 1
ATOM 632 N N . SER A 1 83 ? 15.305 2.937 -39.020 1.00 89.12 83 SER A N 1
ATOM 633 C CA . SER A 1 83 ? 14.823 2.256 -40.228 1.00 89.12 83 SER A CA 1
ATOM 634 C C . SER A 1 83 ? 14.702 3.209 -41.423 1.00 89.12 83 SER A C 1
ATOM 636 O O . SER A 1 83 ? 15.119 2.873 -42.534 1.00 89.12 83 SER A O 1
ATOM 638 N N . HIS A 1 84 ? 14.213 4.429 -41.188 1.00 87.88 84 HIS A N 1
ATOM 639 C CA . HIS A 1 84 ? 14.085 5.451 -42.221 1.00 87.88 84 HIS A CA 1
ATOM 640 C C . HIS A 1 84 ? 15.453 5.935 -42.719 1.00 87.88 84 HIS A C 1
ATOM 642 O O . HIS A 1 84 ? 15.651 6.096 -43.921 1.00 87.88 84 HIS A O 1
ATOM 648 N N . GLY A 1 85 ? 16.419 6.108 -41.812 1.00 86.31 85 GLY A N 1
ATOM 649 C CA . GLY A 1 85 ? 17.791 6.490 -42.136 1.00 86.31 85 GLY A CA 1
ATOM 650 C C . GLY A 1 85 ? 18.493 5.453 -43.012 1.00 86.31 85 GLY A C 1
ATOM 651 O O . GLY A 1 85 ? 19.085 5.814 -44.027 1.00 86.31 85 GLY A O 1
ATOM 652 N N . ILE A 1 86 ? 18.358 4.162 -42.688 1.00 85.62 86 ILE A N 1
ATOM 653 C CA . ILE A 1 86 ? 18.898 3.071 -43.518 1.00 85.62 86 ILE A CA 1
ATOM 654 C C . ILE A 1 86 ? 18.259 3.084 -44.913 1.00 85.62 86 ILE A C 1
ATOM 656 O O . ILE A 1 86 ? 18.965 2.967 -45.915 1.00 85.62 86 ILE A O 1
ATOM 660 N N . GLY A 1 87 ? 16.939 3.275 -44.997 1.00 81.50 87 GLY A N 1
ATOM 661 C CA . GLY A 1 87 ? 16.236 3.393 -46.277 1.00 81.50 87 GLY A CA 1
ATOM 662 C C . GLY A 1 87 ? 16.729 4.569 -47.126 1.00 81.50 87 GLY A C 1
ATOM 663 O O . GLY A 1 87 ? 16.890 4.431 -48.338 1.00 81.50 87 GLY A O 1
ATOM 664 N N . LEU A 1 88 ? 17.033 5.702 -46.490 1.00 82.38 88 LEU A N 1
ATOM 665 C CA . LEU A 1 88 ? 17.536 6.906 -47.151 1.00 82.38 88 LEU A CA 1
ATOM 666 C C . LEU A 1 88 ? 18.958 6.691 -47.700 1.00 82.38 88 LEU A C 1
ATOM 668 O O . LEU A 1 88 ? 19.219 7.002 -48.862 1.00 82.38 88 LEU A O 1
ATOM 672 N N . VAL A 1 89 ? 19.848 6.077 -46.913 1.00 78.31 89 VAL A N 1
ATOM 673 C CA . VAL A 1 89 ? 21.216 5.732 -47.344 1.00 78.31 89 VAL A CA 1
ATOM 674 C C . VAL A 1 89 ? 21.196 4.737 -48.507 1.00 78.31 89 VAL A C 1
ATOM 676 O O . VAL A 1 89 ? 21.847 4.966 -49.526 1.00 78.31 89 VAL A O 1
ATOM 679 N N . LEU A 1 90 ? 20.401 3.666 -48.410 1.00 77.56 90 LEU A N 1
ATOM 680 C CA . LEU A 1 90 ? 20.248 2.691 -49.497 1.00 77.56 90 LEU A CA 1
ATOM 681 C C . LEU A 1 90 ? 19.650 3.322 -50.764 1.00 77.56 90 LEU A C 1
ATOM 683 O O . LEU A 1 90 ? 20.036 2.958 -51.875 1.00 77.56 90 LEU A O 1
ATOM 687 N N . GLY A 1 91 ? 18.729 4.275 -50.605 1.00 79.44 91 GLY A N 1
ATOM 688 C CA . GLY A 1 91 ? 18.139 5.037 -51.702 1.00 79.44 91 GLY A CA 1
ATOM 689 C C . GLY A 1 91 ? 19.145 5.934 -52.423 1.00 79.44 91 GLY A C 1
ATOM 690 O O . GLY A 1 91 ? 19.111 5.993 -53.649 1.00 79.44 91 GLY A O 1
ATOM 691 N N . MET A 1 92 ? 20.064 6.582 -51.697 1.00 76.56 92 MET A N 1
ATOM 692 C CA . MET A 1 92 ? 21.151 7.355 -52.313 1.00 76.56 92 MET A CA 1
ATOM 693 C C . MET A 1 92 ? 22.122 6.453 -53.081 1.00 76.56 92 MET A C 1
ATOM 695 O O . MET A 1 92 ? 22.462 6.759 -54.222 1.00 76.56 92 MET A O 1
ATOM 699 N N . ILE A 1 93 ? 22.507 5.311 -52.499 1.00 78.44 93 ILE A N 1
ATOM 700 C CA . ILE A 1 93 ? 23.427 4.358 -53.140 1.00 78.44 93 ILE A CA 1
ATOM 701 C C . ILE A 1 93 ? 22.821 3.781 -54.425 1.00 78.44 93 ILE A C 1
ATOM 703 O O . ILE A 1 93 ? 23.510 3.680 -55.428 1.00 78.44 93 ILE A O 1
ATOM 707 N N . ARG A 1 94 ? 21.524 3.443 -54.438 1.00 76.31 94 ARG A N 1
ATOM 708 C CA . ARG A 1 94 ? 20.847 2.919 -55.642 1.00 76.31 94 ARG A CA 1
ATOM 709 C C . ARG A 1 94 ? 20.661 3.937 -56.769 1.00 76.31 94 ARG A C 1
ATOM 711 O O . ARG A 1 94 ? 20.314 3.531 -57.874 1.00 76.31 94 ARG A O 1
ATOM 718 N N . ARG A 1 95 ? 20.793 5.233 -56.483 1.00 64.19 95 ARG A N 1
ATOM 719 C CA . ARG A 1 95 ? 20.611 6.324 -57.454 1.00 64.19 95 ARG A CA 1
ATOM 720 C C . ARG A 1 95 ? 21.930 6.870 -58.013 1.00 64.19 95 ARG A C 1
ATOM 722 O O . ARG A 1 95 ? 21.866 7.763 -58.855 1.00 64.19 95 ARG A O 1
ATOM 729 N N . SER A 1 96 ? 23.063 6.367 -57.519 1.00 50.16 96 SER A N 1
ATOM 730 C CA . SER A 1 96 ? 24.427 6.658 -57.987 1.00 50.16 96 SER A CA 1
ATOM 731 C C . SER A 1 96 ? 24.855 5.610 -59.008 1.00 50.16 96 SER A C 1
ATOM 733 O O . SER A 1 96 ? 25.550 5.988 -59.973 1.00 50.16 96 SER A O 1
#

Organism: NCBI:txid714531

Radius of gyration: 30.81 Å; chains: 1; bounding box: 55×26×88 Å

Foldseek 3Di:
DPQWDWDWDWDWDWDPDDDDPVQCVVPPDDPNTHTGTDTDIDTDGDPVCVVVVCVVPDDDDPVVVVVVVVVVVVVVVVVVVVVVVVVVVVVVVVVD

Sequence (96 aa):
MSIGSSQQVLVCVPVSTTPSGVQQQICPRIGGQYYKPQPTQAYLLNPDSQQQFDAAMGPFDYGYASAIWALAFSMIVGLYFFSHGIGLVLGMIRRS

Secondary structure (DSSP, 8-state):
---EEEEEEEEEEEESS---HHHHHHS--BTTBEEEEEEEEEEEE-GGGHHHHHHHHSPP-HHHHHHHHHHHHHHHHHHHHHHHHHHHHHHHHHT-

pLDDT: mean 83.96, std 9.75, range [48.75, 96.69]